Protein AF-A0A7V8JKT1-F1 (afdb_monomer_lite)

Radius of gyration: 16.89 Å; chains: 1; bounding box: 46×40×47 Å

pLDDT: mean 89.57, std 13.01, range [37.19, 98.56]

Sequence (148 aa):
MPAVAPAQQTAARSEAYEVQSGDAWLDRQLANINHYAERYPDAFLDEVARYAGVPRGYVVALMHSHGWQAGDIYFACFWAKASGQSCRDSVRAFSQDPEGGWEAVVKRMPVKPDNLHYRSVRHAVAASFGHWDRPITLDATLRRQLGR

Organism: Stenotrophomonas maltophilia (NCBI:txid40324)

Secondary structure (DSSP, 8-state):
-------SS-HHHHHT-----S-HHHHHHHHHHHHHHHH-HHHHHHHHHHHHT--HHHHHHHHHTS---HHHHHHHHHHHHHHT--HHHHHHHHHH--TTHHHHHHHHSSSPP-HHHHHHHHHHHHHHHHHHT------HHHHHHTT-

Foldseek 3Di:
DDDPQPQLLDPVCLVVDDALQVDPVLRVLLSVQSVVCNVVVPLLLCLLCPVLVNPSVVLCCCVRVVSDGSSQLLCLSLLCSLQVHHSVLSVVLCVVPCPSHNNVSQCPDPRHDDPSSVVSSVVSSVVSVVVVPDDPPQDPVSCVVVPD

Structure (mmCIF, N/CA/C/O backbone):
data_AF-A0A7V8JKT1-F1
#
_entry.id   AF-A0A7V8JKT1-F1
#
loop_
_atom_site.group_PDB
_atom_site.id
_atom_site.type_symbol
_atom_site.label_atom_id
_atom_site.label_alt_id
_atom_site.label_comp_id
_atom_site.label_asym_id
_atom_site.label_entity_id
_atom_site.label_seq_id
_atom_site.pdbx_PDB_ins_code
_atom_site.Cartn_x
_atom_site.Cartn_y
_atom_site.Cartn_z
_atom_site.occupancy
_atom_site.B_iso_or_equiv
_atom_site.auth_seq_id
_atom_site.auth_comp_id
_atom_site.auth_asym_id
_atom_site.auth_atom_id
_atom_site.pdbx_PDB_model_num
ATOM 1 N N . MET A 1 1 ? -3.616 -9.585 -30.332 1.00 37.19 1 MET A N 1
ATOM 2 C CA . MET A 1 1 ? -2.601 -9.370 -29.276 1.00 37.19 1 MET A CA 1
ATOM 3 C C . MET A 1 1 ? -3.289 -8.643 -28.134 1.00 37.19 1 MET A C 1
ATOM 5 O O . MET A 1 1 ? -4.013 -7.704 -28.451 1.00 37.19 1 MET A O 1
ATOM 9 N N . PRO A 1 2 ? -3.175 -9.062 -26.863 1.00 41.34 2 PRO A N 1
ATOM 10 C CA . PRO A 1 2 ? -3.769 -8.290 -25.782 1.00 41.34 2 PRO A CA 1
ATOM 11 C C . PRO A 1 2 ? -2.950 -7.007 -25.610 1.00 41.34 2 PRO A C 1
ATOM 13 O O . PRO A 1 2 ? -1.722 -7.056 -25.548 1.00 41.34 2 PRO A O 1
ATOM 16 N N . ALA A 1 3 ? -3.630 -5.863 -25.619 1.00 40.53 3 ALA A N 1
ATOM 17 C CA . ALA A 1 3 ? -3.014 -4.572 -25.362 1.00 40.53 3 ALA A CA 1
ATOM 18 C C . ALA A 1 3 ? -2.430 -4.582 -23.945 1.00 40.53 3 ALA A C 1
ATOM 20 O O . ALA A 1 3 ? -3.145 -4.852 -22.980 1.00 40.53 3 ALA A O 1
ATOM 21 N N . VAL A 1 4 ? -1.131 -4.313 -23.830 1.00 44.88 4 VAL A N 1
ATOM 22 C CA . VAL A 1 4 ? -0.498 -4.025 -22.543 1.00 44.88 4 VAL A CA 1
ATOM 23 C C . VAL A 1 4 ? -1.174 -2.759 -22.029 1.00 44.88 4 VAL A C 1
ATOM 25 O O . VAL A 1 4 ? -1.046 -1.698 -22.641 1.00 44.88 4 VAL A O 1
ATOM 28 N N . ALA A 1 5 ? -1.979 -2.884 -20.974 1.00 48.47 5 ALA A N 1
ATOM 29 C CA . ALA A 1 5 ? -2.568 -1.723 -20.328 1.00 48.47 5 ALA A CA 1
ATOM 30 C C . ALA A 1 5 ? -1.421 -0.797 -19.886 1.00 48.47 5 ALA A C 1
ATOM 32 O O . ALA A 1 5 ? -0.435 -1.295 -19.335 1.00 48.47 5 ALA A O 1
ATOM 33 N N . PRO A 1 6 ? -1.502 0.520 -20.142 1.00 52.00 6 PRO A N 1
ATOM 34 C CA . PRO A 1 6 ? -0.452 1.440 -19.731 1.00 52.00 6 PRO A CA 1
ATOM 35 C C . PRO A 1 6 ? -0.215 1.324 -18.221 1.00 52.00 6 PRO A C 1
ATOM 37 O O . PRO A 1 6 ? -1.163 1.139 -17.448 1.00 52.00 6 PRO A O 1
ATOM 40 N N . ALA A 1 7 ? 1.050 1.422 -17.801 1.00 55.62 7 ALA A N 1
ATOM 41 C CA . ALA A 1 7 ? 1.400 1.488 -16.389 1.00 55.62 7 ALA A CA 1
ATOM 42 C C . ALA A 1 7 ? 0.668 2.685 -15.764 1.00 55.62 7 ALA A C 1
ATOM 44 O O . ALA A 1 7 ? 0.887 3.832 -16.149 1.00 55.62 7 ALA A O 1
ATOM 45 N N . GLN A 1 8 ? -0.261 2.410 -14.845 1.00 72.50 8 GLN A N 1
ATOM 46 C CA . GLN A 1 8 ? -1.029 3.467 -14.183 1.00 72.50 8 GLN A CA 1
ATOM 47 C C . GLN A 1 8 ? -0.218 4.174 -13.095 1.00 72.50 8 GLN A C 1
ATOM 49 O O . GLN A 1 8 ? -0.563 5.296 -12.724 1.00 72.50 8 GLN A O 1
ATOM 54 N N . GLN A 1 9 ? 0.870 3.558 -12.626 1.00 81.88 9 GLN A N 1
ATOM 55 C CA . GLN A 1 9 ? 1.913 4.230 -11.862 1.00 81.88 9 GLN A CA 1
ATOM 56 C C . GLN A 1 9 ? 2.950 4.785 -12.844 1.00 81.88 9 GLN A C 1
ATOM 58 O O . GLN A 1 9 ? 3.539 4.033 -13.617 1.00 81.88 9 GLN A O 1
ATOM 63 N N . THR A 1 10 ? 3.145 6.100 -12.823 1.00 81.56 10 THR A N 1
ATOM 64 C CA . THR A 1 10 ? 4.094 6.822 -13.682 1.00 81.56 10 THR A CA 1
ATOM 65 C C . THR A 1 10 ? 4.989 7.707 -12.824 1.00 81.56 10 THR A C 1
ATOM 67 O O . THR A 1 10 ? 4.576 8.092 -11.727 1.00 81.56 10 THR A O 1
ATOM 70 N N . ALA A 1 11 ? 6.161 8.096 -13.336 1.00 78.38 11 ALA A N 1
ATOM 71 C CA . ALA A 1 11 ? 7.087 8.993 -12.642 1.00 78.38 11 ALA A CA 1
ATOM 72 C C . ALA A 1 11 ? 6.392 10.249 -12.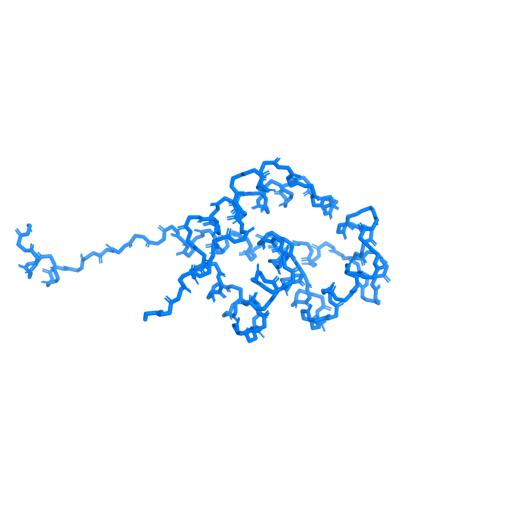097 1.00 78.38 11 ALA A C 1
ATOM 74 O O . ALA A 1 11 ? 6.514 10.549 -10.917 1.00 78.38 11 ALA A O 1
ATOM 75 N N . ALA A 1 12 ? 5.555 10.905 -12.908 1.00 78.56 12 ALA A N 1
ATOM 76 C CA . ALA A 1 12 ? 4.814 12.097 -12.491 1.00 78.56 12 ALA A CA 1
ATOM 77 C C . ALA A 1 12 ? 3.858 11.840 -11.309 1.00 78.56 12 ALA A C 1
ATOM 79 O O . ALA A 1 12 ? 3.709 12.693 -10.438 1.00 78.56 12 ALA A O 1
ATOM 80 N N . ARG A 1 13 ? 3.209 10.665 -11.246 1.00 80.06 13 ARG A N 1
ATOM 81 C CA . ARG A 1 13 ? 2.346 10.307 -10.103 1.00 80.06 13 ARG A CA 1
ATOM 82 C C . ARG A 1 13 ? 3.166 9.989 -8.859 1.00 80.06 13 ARG A C 1
ATOM 84 O O . ARG A 1 13 ? 2.748 10.355 -7.767 1.00 80.06 13 ARG A O 1
ATOM 91 N N . SER A 1 14 ? 4.311 9.334 -9.042 1.00 78.56 14 SER A N 1
ATOM 92 C CA . SER A 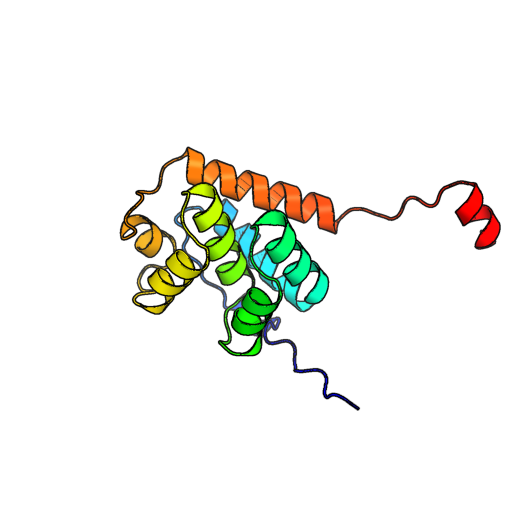1 14 ? 5.260 9.026 -7.971 1.00 78.56 14 SER A CA 1
ATOM 93 C C . SER A 1 14 ? 5.869 10.301 -7.372 1.00 78.56 14 SER A C 1
ATOM 95 O O . SER A 1 14 ? 5.987 10.398 -6.157 1.00 78.56 14 SER A O 1
ATOM 97 N N . GLU A 1 15 ? 6.193 11.293 -8.206 1.00 77.25 15 GLU A N 1
ATOM 98 C CA . GLU A 1 15 ? 6.725 12.600 -7.793 1.00 77.25 15 GLU A CA 1
ATOM 99 C C . GLU A 1 15 ? 5.686 13.462 -7.064 1.00 77.25 15 GLU A C 1
ATOM 101 O O . GLU A 1 15 ? 6.019 14.131 -6.091 1.00 77.25 15 GLU A O 1
ATOM 106 N N . ALA A 1 16 ? 4.424 13.431 -7.503 1.00 78.69 16 ALA A N 1
ATOM 107 C CA . ALA A 1 16 ? 3.325 14.189 -6.896 1.00 78.69 16 ALA A CA 1
ATOM 108 C C . ALA A 1 16 ? 2.689 13.497 -5.672 1.00 78.69 16 ALA A C 1
ATOM 110 O O . ALA A 1 16 ? 1.612 13.890 -5.225 1.00 78.69 16 ALA A O 1
ATOM 111 N N . TYR A 1 17 ? 3.290 12.417 -5.176 1.00 77.25 17 TYR A N 1
ATOM 112 C CA . TYR A 1 17 ? 2.688 11.570 -4.157 1.00 77.25 17 TYR A CA 1
ATOM 113 C C . TYR A 1 17 ? 2.796 12.169 -2.750 1.00 77.25 17 TYR A C 1
ATOM 115 O O . TYR A 1 17 ? 3.892 12.328 -2.212 1.00 77.25 17 TYR A O 1
ATOM 123 N N . GLU A 1 18 ? 1.647 12.394 -2.112 1.00 78.88 18 GLU A N 1
ATOM 124 C CA . GLU A 1 18 ? 1.541 12.740 -0.695 1.00 78.88 18 GLU A CA 1
ATOM 125 C C . GLU A 1 18 ? 0.658 11.718 0.026 1.00 78.88 18 GLU A C 1
ATOM 127 O O . GLU A 1 18 ? -0.531 11.601 -0.257 1.00 78.88 18 GLU A O 1
ATOM 132 N N . VAL A 1 19 ? 1.241 10.968 0.965 1.00 75.00 19 VAL A N 1
ATOM 133 C CA . VAL A 1 19 ? 0.542 9.875 1.669 1.00 75.00 19 VAL A CA 1
ATOM 134 C C . VAL A 1 19 ? 0.113 10.250 3.087 1.00 75.00 19 VAL A C 1
ATOM 136 O O . VAL A 1 19 ? -0.861 9.700 3.601 1.00 75.00 19 VAL A O 1
ATOM 139 N N . GLN A 1 20 ? 0.851 11.186 3.703 1.00 88.81 20 GLN A N 1
ATOM 140 C CA . GLN A 1 20 ? 0.661 11.707 5.061 1.00 88.81 20 GLN A CA 1
ATOM 141 C C . GLN A 1 20 ? 0.248 10.596 6.049 1.00 88.81 20 GLN A C 1
ATOM 143 O O . GLN A 1 20 ? -0.849 10.615 6.605 1.00 88.81 20 GLN A O 1
ATOM 148 N N . SER A 1 21 ? 1.101 9.578 6.244 1.00 90.19 21 SER A N 1
ATOM 149 C CA . SER A 1 21 ? 0.788 8.430 7.119 1.00 90.19 21 SER A CA 1
ATOM 150 C C . SER A 1 21 ? 0.960 8.721 8.616 1.00 90.19 21 SER A C 1
ATOM 152 O O . SER A 1 21 ? 0.631 7.876 9.458 1.00 90.19 21 SER A O 1
ATOM 154 N N . GLY A 1 22 ? 1.474 9.910 8.951 1.00 90.62 22 GLY A N 1
ATOM 155 C CA . GLY A 1 22 ? 1.881 10.300 10.304 1.00 90.62 22 GLY A CA 1
ATOM 156 C C . GLY A 1 22 ? 3.298 9.835 10.656 1.00 90.62 22 GLY A C 1
ATOM 157 O O . GLY A 1 22 ? 3.737 9.980 11.796 1.00 90.62 22 GLY A O 1
ATOM 158 N N . ASP A 1 23 ? 4.026 9.267 9.690 1.00 93.75 23 ASP A N 1
ATOM 159 C CA . ASP A 1 23 ? 5.396 8.793 9.843 1.00 93.75 23 ASP A CA 1
ATOM 160 C C . ASP A 1 23 ? 6.235 9.124 8.602 1.00 93.75 23 ASP A C 1
ATOM 162 O O . ASP A 1 23 ? 6.132 8.478 7.561 1.00 93.75 23 ASP A O 1
ATOM 166 N N . ALA A 1 24 ? 7.152 10.081 8.752 1.00 93.19 24 ALA A N 1
ATOM 167 C CA . ALA A 1 24 ? 8.004 10.556 7.665 1.00 93.19 24 ALA A CA 1
ATOM 168 C C . ALA A 1 24 ? 8.932 9.479 7.068 1.00 93.19 24 ALA A C 1
ATOM 170 O O . ALA A 1 24 ? 9.326 9.577 5.902 1.00 93.19 24 ALA A O 1
ATOM 171 N N . TRP A 1 25 ? 9.322 8.459 7.843 1.00 94.88 25 TRP A N 1
ATOM 172 C CA . TRP A 1 25 ? 10.096 7.344 7.300 1.00 94.88 25 TRP A CA 1
ATOM 173 C C . TRP A 1 25 ? 9.217 6.478 6.401 1.00 94.88 25 TRP A C 1
ATOM 175 O O . TRP A 1 25 ? 9.643 6.142 5.296 1.00 94.88 25 TRP A O 1
ATOM 185 N N . LEU A 1 26 ? 7.993 6.155 6.839 1.00 96.12 26 LEU A N 1
ATOM 186 C CA . LEU A 1 26 ? 7.040 5.403 6.018 1.00 96.12 26 LEU A CA 1
ATOM 187 C C . LEU A 1 26 ? 6.663 6.177 4.759 1.00 96.12 26 LEU A C 1
ATOM 189 O O . LEU A 1 26 ? 6.702 5.596 3.679 1.00 96.12 26 LEU A O 1
ATOM 193 N N . ASP A 1 27 ? 6.399 7.477 4.875 1.00 94.81 27 ASP A N 1
ATOM 194 C CA . ASP A 1 27 ? 6.037 8.323 3.737 1.00 94.81 27 ASP A CA 1
ATOM 195 C C . ASP A 1 27 ? 7.107 8.269 2.638 1.00 94.81 27 ASP A C 1
ATOM 197 O O . ASP A 1 27 ? 6.806 8.027 1.466 1.00 94.81 27 ASP A O 1
ATOM 201 N N . ARG A 1 28 ? 8.385 8.371 3.030 1.00 94.75 28 ARG A N 1
ATOM 202 C CA . ARG A 1 28 ? 9.521 8.238 2.108 1.00 94.75 28 ARG A CA 1
ATOM 203 C C . ARG A 1 28 ? 9.576 6.864 1.445 1.00 94.75 28 ARG A C 1
ATOM 205 O O . ARG A 1 28 ? 9.846 6.770 0.251 1.00 94.75 28 ARG A O 1
ATOM 212 N N . GLN A 1 29 ? 9.357 5.791 2.203 1.00 96.62 29 GLN A N 1
ATOM 213 C CA . GLN A 1 29 ? 9.408 4.447 1.628 1.00 96.62 29 GLN A CA 1
ATOM 214 C C . GLN A 1 29 ? 8.219 4.152 0.713 1.00 96.62 29 GLN A C 1
ATOM 216 O O . GLN A 1 29 ? 8.395 3.464 -0.287 1.00 96.62 29 GLN A O 1
ATOM 221 N N . LEU A 1 30 ? 7.035 4.693 0.993 1.00 96.56 30 LEU A N 1
ATOM 222 C CA . LEU A 1 30 ? 5.869 4.544 0.121 1.00 96.56 30 LEU A CA 1
ATOM 223 C C . LEU A 1 30 ? 6.079 5.270 -1.218 1.00 96.56 30 LEU A C 1
ATOM 225 O O . LEU A 1 30 ? 5.723 4.725 -2.262 1.00 96.56 30 LEU A O 1
ATOM 229 N N . ALA A 1 31 ? 6.760 6.422 -1.216 1.00 94.19 31 ALA A N 1
ATOM 230 C CA . ALA A 1 31 ? 7.222 7.061 -2.451 1.00 94.19 31 ALA A CA 1
ATOM 231 C C . ALA A 1 31 ? 8.238 6.184 -3.216 1.00 94.19 31 ALA A C 1
ATOM 233 O O . ALA A 1 31 ? 8.114 5.992 -4.425 1.00 94.19 31 ALA A O 1
ATOM 234 N N . ASN A 1 32 ? 9.199 5.562 -2.522 1.00 94.94 32 ASN A N 1
ATOM 235 C CA . ASN A 1 32 ? 10.128 4.614 -3.155 1.00 94.94 32 ASN A CA 1
ATOM 236 C C . ASN A 1 32 ? 9.402 3.393 -3.753 1.00 94.94 32 ASN A C 1
ATOM 238 O O . ASN A 1 32 ? 9.781 2.913 -4.820 1.00 94.94 32 ASN A O 1
ATOM 242 N N . ILE A 1 33 ? 8.347 2.902 -3.095 1.00 96.31 33 ILE A N 1
ATOM 243 C CA . ILE A 1 33 ? 7.503 1.808 -3.596 1.00 96.31 33 ILE A CA 1
ATOM 244 C C . ILE A 1 33 ? 6.779 2.219 -4.884 1.00 96.31 33 ILE A C 1
ATOM 246 O O . ILE A 1 33 ? 6.710 1.410 -5.806 1.00 96.31 33 ILE A O 1
ATOM 250 N N . ASN A 1 34 ? 6.308 3.466 -4.998 1.00 95.62 34 ASN A N 1
ATOM 251 C CA . ASN A 1 34 ? 5.730 3.982 -6.243 1.00 95.62 34 ASN A CA 1
ATOM 252 C C . ASN A 1 34 ? 6.729 3.921 -7.408 1.00 95.62 34 ASN A C 1
ATOM 254 O O . ASN A 1 34 ? 6.403 3.382 -8.466 1.00 95.62 34 ASN A O 1
ATOM 258 N N . HIS A 1 35 ? 7.962 4.392 -7.205 1.00 94.12 35 HIS A N 1
ATOM 259 C CA . HIS A 1 35 ? 9.013 4.298 -8.226 1.00 94.12 35 HIS A CA 1
ATOM 260 C C . HIS A 1 35 ? 9.398 2.850 -8.553 1.00 94.12 35 HIS A C 1
ATOM 262 O O . HIS A 1 35 ? 9.659 2.514 -9.709 1.00 94.12 35 HIS A O 1
ATOM 268 N N . TYR A 1 36 ? 9.419 1.964 -7.554 1.00 94.62 36 TYR A N 1
ATOM 269 C CA . TYR A 1 36 ? 9.660 0.544 -7.792 1.00 94.62 36 TYR A CA 1
ATOM 270 C C . TYR A 1 36 ? 8.546 -0.077 -8.644 1.00 94.62 36 TYR A C 1
ATOM 272 O O . TYR A 1 36 ? 8.836 -0.755 -9.628 1.00 94.62 36 TYR A O 1
ATOM 280 N N . ALA A 1 37 ? 7.281 0.181 -8.304 1.00 94.69 37 ALA A N 1
ATOM 281 C CA . ALA A 1 37 ? 6.116 -0.357 -9.002 1.00 94.69 37 ALA A CA 1
ATOM 282 C C . ALA A 1 37 ? 5.969 0.183 -10.433 1.00 94.69 37 ALA A C 1
ATOM 284 O O . ALA A 1 37 ? 5.464 -0.528 -11.296 1.00 94.69 37 ALA A O 1
ATOM 285 N N . GLU A 1 38 ? 6.449 1.398 -10.710 1.00 91.00 38 GLU A N 1
ATOM 286 C CA . GLU A 1 38 ? 6.575 1.915 -12.077 1.00 91.00 38 GLU A CA 1
ATOM 287 C C . GLU A 1 38 ? 7.493 1.026 -12.930 1.00 91.00 38 GLU A C 1
ATOM 289 O O . GLU A 1 38 ? 7.165 0.682 -14.066 1.00 91.00 38 GLU A O 1
ATOM 294 N N . ARG A 1 39 ? 8.640 0.619 -12.375 1.00 90.81 39 ARG A N 1
ATOM 295 C CA . ARG A 1 39 ? 9.642 -0.175 -13.097 1.00 90.81 39 ARG A CA 1
ATOM 296 C C . ARG A 1 39 ? 9.337 -1.674 -13.104 1.00 90.81 39 ARG A C 1
ATOM 298 O O . ARG A 1 39 ? 9.681 -2.361 -14.065 1.00 90.81 39 ARG A O 1
ATOM 305 N N . TYR A 1 40 ? 8.719 -2.181 -12.042 1.00 93.25 40 TYR A N 1
ATOM 306 C CA . TYR A 1 40 ? 8.484 -3.607 -11.808 1.00 93.25 40 TYR A CA 1
ATOM 307 C C . TYR A 1 40 ? 7.051 -3.878 -11.301 1.00 93.25 40 TYR A C 1
ATOM 309 O O . TYR A 1 40 ? 6.869 -4.399 -10.195 1.00 93.25 40 TYR A O 1
ATOM 317 N N . PRO A 1 41 ? 6.009 -3.558 -12.095 1.00 92.12 41 PRO A N 1
ATOM 318 C CA . PRO A 1 41 ? 4.617 -3.619 -11.644 1.00 92.12 41 PRO A CA 1
ATOM 319 C C . PRO A 1 41 ? 4.172 -5.030 -11.245 1.00 92.12 41 PRO A C 1
ATOM 321 O O . PRO A 1 41 ? 3.497 -5.194 -10.232 1.00 92.12 41 PRO A O 1
ATOM 324 N N . ASP A 1 42 ? 4.581 -6.069 -11.978 1.00 93.00 42 ASP A N 1
ATOM 325 C CA . ASP A 1 42 ? 4.193 -7.447 -11.651 1.00 93.00 42 ASP A CA 1
ATOM 326 C C . ASP A 1 42 ? 4.818 -7.947 -10.344 1.00 93.00 42 ASP A C 1
ATOM 328 O O . ASP A 1 42 ? 4.127 -8.584 -9.549 1.00 93.00 42 ASP A O 1
ATOM 332 N N . ALA A 1 43 ? 6.086 -7.608 -10.082 1.00 94.81 43 ALA A N 1
ATOM 333 C CA . ALA A 1 43 ? 6.754 -7.953 -8.827 1.00 94.81 43 ALA A CA 1
ATOM 334 C C . ALA A 1 43 ? 6.109 -7.242 -7.630 1.00 94.81 43 ALA A C 1
ATOM 336 O O . ALA A 1 43 ? 5.927 -7.851 -6.577 1.00 94.81 43 ALA A O 1
ATOM 337 N N . PHE A 1 44 ? 5.703 -5.980 -7.798 1.00 97.06 44 PHE A N 1
ATOM 338 C CA . PHE A 1 44 ? 4.924 -5.260 -6.792 1.00 97.06 44 PHE A CA 1
ATOM 339 C C . PHE A 1 44 ? 3.574 -5.946 -6.510 1.00 97.06 44 PHE A C 1
ATOM 341 O O . PHE A 1 44 ? 3.232 -6.196 -5.352 1.00 97.06 44 PHE A O 1
ATOM 348 N N . LEU A 1 45 ? 2.818 -6.293 -7.559 1.00 96.69 45 LEU A N 1
ATOM 349 C CA . LEU A 1 45 ? 1.522 -6.966 -7.426 1.00 96.69 45 LEU A CA 1
ATOM 350 C C . LEU A 1 45 ? 1.646 -8.319 -6.710 1.00 96.69 45 LEU A C 1
ATOM 352 O O . LEU A 1 45 ? 0.814 -8.645 -5.859 1.00 96.69 45 LEU A O 1
ATOM 356 N N . ASP A 1 46 ? 2.685 -9.091 -7.032 1.00 96.88 46 ASP A N 1
ATOM 357 C CA . ASP A 1 46 ? 2.965 -10.383 -6.403 1.00 96.88 46 ASP A CA 1
ATOM 358 C C . ASP A 1 46 ? 3.383 -10.234 -4.935 1.00 96.88 46 ASP A C 1
ATOM 360 O O . ASP A 1 46 ? 2.953 -11.031 -4.095 1.00 96.88 46 ASP A O 1
ATOM 364 N N . GLU A 1 47 ? 4.169 -9.204 -4.610 1.00 98.12 47 GLU A N 1
ATOM 365 C CA . GLU A 1 47 ? 4.588 -8.891 -3.242 1.00 98.12 47 GLU A CA 1
ATOM 366 C C . GLU A 1 47 ? 3.370 -8.604 -2.353 1.00 98.12 47 GLU A C 1
ATOM 368 O O . GLU A 1 47 ? 3.185 -9.249 -1.316 1.00 98.12 47 GLU A O 1
ATOM 373 N N . VAL A 1 48 ? 2.490 -7.692 -2.785 1.00 98.38 48 VAL A N 1
ATOM 374 C CA . VAL A 1 48 ? 1.273 -7.349 -2.035 1.00 98.38 48 VAL A CA 1
ATOM 375 C C . VAL A 1 48 ? 0.366 -8.571 -1.910 1.00 98.38 48 VAL A C 1
ATOM 377 O O . VAL A 1 48 ? -0.098 -8.883 -0.813 1.00 98.38 48 VAL A O 1
ATOM 380 N N . ALA A 1 49 ? 0.141 -9.305 -3.003 1.00 98.00 49 ALA A N 1
ATOM 381 C CA . ALA A 1 49 ? -0.743 -10.464 -2.983 1.00 98.00 49 ALA A CA 1
ATOM 382 C C . ALA A 1 49 ? -0.260 -11.539 -1.997 1.00 98.00 49 ALA A C 1
ATOM 384 O O . ALA A 1 49 ? -1.030 -12.036 -1.170 1.00 98.00 49 ALA A O 1
ATOM 385 N N . ARG A 1 50 ? 1.035 -11.865 -2.049 1.00 97.69 50 ARG A N 1
ATOM 386 C CA . ARG A 1 50 ? 1.641 -12.909 -1.222 1.00 97.69 50 ARG A CA 1
ATOM 387 C C . ARG A 1 50 ? 1.731 -12.502 0.242 1.00 97.69 50 ARG A C 1
ATOM 389 O O . ARG A 1 50 ? 1.339 -13.276 1.113 1.00 97.69 50 ARG A O 1
ATOM 396 N N . TYR A 1 51 ? 2.266 -11.318 0.524 1.00 98.12 51 TYR A N 1
ATOM 397 C CA . TYR A 1 51 ? 2.649 -10.955 1.887 1.00 98.12 51 TYR A CA 1
ATOM 398 C C . TYR A 1 51 ? 1.579 -10.166 2.632 1.00 98.12 51 TYR A C 1
ATOM 400 O O . TYR A 1 51 ? 1.527 -10.283 3.857 1.00 98.12 51 TYR A O 1
ATOM 408 N N . ALA A 1 52 ? 0.670 -9.462 1.955 1.00 97.25 52 ALA A N 1
ATOM 409 C CA . ALA A 1 52 ? -0.523 -8.921 2.606 1.00 97.25 52 ALA A CA 1
ATOM 410 C C . ALA A 1 52 ? -1.678 -9.941 2.675 1.00 97.25 52 ALA A C 1
ATOM 412 O O . ALA A 1 52 ? -2.635 -9.719 3.412 1.00 97.25 52 ALA A O 1
ATOM 413 N N . GLY A 1 53 ? -1.579 -11.075 1.965 1.00 96.06 53 GLY A N 1
ATOM 414 C CA . GLY A 1 53 ? -2.590 -12.139 1.980 1.00 96.06 53 GLY A CA 1
ATOM 415 C C . GLY A 1 53 ? -3.867 -11.761 1.225 1.00 96.06 53 GLY A C 1
ATOM 416 O O . GLY A 1 53 ? -4.970 -12.087 1.658 1.00 96.06 53 GLY A O 1
ATOM 417 N N . VAL A 1 54 ? -3.723 -11.036 0.115 1.00 96.69 54 VAL A N 1
ATOM 418 C CA . VAL A 1 54 ? -4.833 -10.467 -0.659 1.00 96.69 54 VAL A CA 1
ATOM 419 C C . VAL A 1 54 ? -4.852 -11.093 -2.057 1.00 96.69 54 VAL A C 1
ATOM 421 O O . VAL A 1 54 ? -3.790 -11.298 -2.641 1.00 96.69 54 VAL A O 1
ATOM 424 N N . PRO A 1 55 ? -6.021 -11.397 -2.654 1.00 97.69 55 PRO A N 1
ATOM 425 C CA . PRO A 1 55 ? -6.059 -11.938 -4.009 1.00 97.69 55 PRO A CA 1
ATOM 426 C C . PRO A 1 55 ? -5.383 -10.992 -5.010 1.00 97.69 55 PRO A C 1
ATOM 428 O O . PRO A 1 55 ? -5.778 -9.832 -5.121 1.00 97.69 55 PRO A O 1
ATOM 431 N N . ARG A 1 56 ? -4.418 -11.489 -5.796 1.00 97.12 56 ARG A N 1
ATOM 432 C CA . ARG A 1 56 ? -3.686 -10.677 -6.790 1.00 97.12 56 ARG A CA 1
ATOM 433 C C . ARG A 1 56 ? -4.618 -9.915 -7.731 1.00 97.12 56 ARG A C 1
ATOM 435 O O . ARG A 1 56 ? -4.392 -8.742 -7.998 1.00 97.12 56 ARG A O 1
ATOM 442 N N . GLY A 1 57 ? -5.697 -10.555 -8.187 1.00 97.06 57 GLY A N 1
ATOM 443 C CA . GLY A 1 57 ? -6.695 -9.919 -9.055 1.00 97.06 57 GLY A CA 1
ATOM 444 C C . GLY A 1 57 ? -7.358 -8.686 -8.431 1.00 97.06 57 GLY A C 1
ATOM 445 O O . GLY A 1 57 ? -7.684 -7.744 -9.145 1.00 97.06 57 GLY A O 1
ATOM 446 N N . TYR A 1 58 ? -7.503 -8.646 -7.102 1.00 97.62 58 TYR A N 1
ATOM 447 C CA . TYR A 1 58 ? -8.010 -7.464 -6.407 1.00 97.62 58 TYR A CA 1
ATOM 448 C C . TYR A 1 58 ? -6.994 -6.316 -6.433 1.00 97.62 58 TYR A C 1
ATOM 450 O O . TYR A 1 58 ? -7.361 -5.191 -6.752 1.00 97.62 58 TYR A O 1
ATOM 458 N N . VAL A 1 59 ? -5.713 -6.605 -6.184 1.00 97.50 59 VAL A N 1
ATOM 459 C CA . VAL A 1 59 ? -4.622 -5.613 -6.246 1.00 97.50 59 VAL A CA 1
ATOM 460 C C . VAL A 1 59 ? -4.472 -5.051 -7.668 1.00 97.50 59 VAL A C 1
ATOM 462 O O . VAL A 1 59 ? -4.371 -3.841 -7.851 1.00 97.50 59 VAL A O 1
ATOM 465 N N . VAL A 1 60 ? -4.560 -5.923 -8.680 1.00 96.62 60 VAL A N 1
ATOM 466 C CA . VAL A 1 60 ? -4.594 -5.547 -10.104 1.00 96.62 60 VAL A CA 1
ATOM 467 C C . VAL A 1 60 ? -5.751 -4.591 -10.387 1.00 96.62 60 VAL A C 1
ATOM 469 O O . VAL A 1 60 ? -5.543 -3.560 -11.016 1.00 96.62 60 VAL A O 1
ATOM 472 N N . ALA A 1 61 ? -6.961 -4.896 -9.911 1.00 96.19 61 ALA A N 1
ATOM 473 C CA . ALA A 1 61 ? -8.120 -4.033 -10.125 1.00 96.19 61 ALA A CA 1
ATOM 474 C C . ALA A 1 61 ? -7.955 -2.660 -9.451 1.00 96.19 61 ALA A C 1
ATOM 476 O O . ALA A 1 61 ? -8.284 -1.641 -10.056 1.00 96.19 61 ALA A O 1
ATOM 477 N N . LEU A 1 62 ? -7.401 -2.601 -8.234 1.00 96.56 62 LEU A N 1
ATOM 478 C CA . LEU A 1 62 ? -7.097 -1.323 -7.579 1.00 96.56 62 LEU A CA 1
ATOM 479 C C . LEU A 1 62 ? -6.135 -0.486 -8.425 1.00 96.56 62 LEU A C 1
ATOM 481 O O . LEU A 1 62 ? -6.430 0.673 -8.719 1.00 96.56 62 LEU A O 1
ATOM 485 N N . MET A 1 63 ? -5.029 -1.096 -8.858 1.00 94.69 63 MET A N 1
ATOM 486 C CA . MET A 1 63 ? -3.966 -0.391 -9.567 1.00 94.69 63 MET A CA 1
ATOM 487 C C . MET A 1 63 ? -4.327 -0.018 -11.000 1.00 94.69 63 MET A C 1
ATOM 489 O O . MET A 1 63 ? -3.850 1.010 -11.449 1.00 94.69 63 MET A O 1
ATOM 493 N N . HIS A 1 64 ? -5.109 -0.841 -11.712 1.00 91.81 64 HIS A N 1
ATOM 494 C CA . HIS A 1 64 ? -5.368 -0.687 -13.152 1.00 91.81 64 HIS A CA 1
ATOM 495 C C . HIS A 1 64 ? -6.803 -0.283 -13.513 1.00 91.81 64 HIS A C 1
ATOM 497 O O . HIS A 1 64 ? -7.061 0.145 -14.637 1.00 91.81 64 HIS A O 1
ATOM 503 N N . SER A 1 65 ? -7.772 -0.462 -12.619 1.00 91.81 65 SER A N 1
ATOM 504 C CA . SER A 1 65 ? -9.180 -0.134 -12.896 1.00 91.81 65 SER A CA 1
ATOM 505 C C . SER A 1 65 ? -9.681 1.018 -12.039 1.00 91.81 65 SER A C 1
ATOM 507 O O . SER A 1 65 ? -10.531 1.782 -12.485 1.00 91.81 65 SER A O 1
ATOM 509 N N . HIS A 1 66 ? -9.136 1.171 -10.833 1.00 91.12 66 HIS A N 1
ATOM 510 C CA . HIS A 1 66 ? -9.530 2.222 -9.897 1.00 91.12 66 HIS A CA 1
ATOM 511 C C . HIS A 1 66 ? -8.464 3.307 -9.719 1.00 91.12 66 HIS A C 1
ATOM 513 O O . HIS A 1 66 ? -8.670 4.232 -8.939 1.00 91.12 66 HIS A O 1
ATOM 519 N N . GLY A 1 67 ? -7.344 3.213 -10.444 1.00 90.19 67 GLY A N 1
ATOM 520 C CA . GLY A 1 67 ? -6.317 4.249 -10.493 1.00 90.19 67 GLY A CA 1
ATOM 521 C C . GLY A 1 67 ? -5.602 4.499 -9.168 1.00 90.19 67 GLY A C 1
ATOM 522 O O . GLY A 1 67 ? -5.026 5.572 -9.005 1.00 90.19 67 GLY A O 1
ATOM 523 N N . TRP A 1 68 ? -5.627 3.555 -8.228 1.00 94.75 68 TRP A N 1
ATOM 524 C CA . TRP A 1 68 ? -4.900 3.683 -6.968 1.00 94.75 68 TRP A CA 1
ATOM 525 C C . TRP A 1 68 ? -3.385 3.709 -7.197 1.00 94.75 68 TRP A C 1
ATOM 527 O O . TRP A 1 68 ? -2.879 3.008 -8.076 1.00 94.75 68 TRP A O 1
ATOM 537 N N . GLN A 1 69 ? -2.660 4.491 -6.394 1.00 94.62 69 GLN A N 1
ATOM 538 C CA . GLN A 1 69 ? -1.198 4.469 -6.418 1.00 94.62 69 GLN A CA 1
ATOM 539 C C . GLN A 1 69 ? -0.656 3.237 -5.689 1.00 94.62 69 GLN A C 1
ATOM 541 O O . GLN A 1 69 ? -1.268 2.739 -4.741 1.00 94.62 69 GLN A O 1
ATOM 546 N N . ALA A 1 70 ? 0.511 2.750 -6.106 1.00 96.62 70 ALA A N 1
ATOM 547 C CA . ALA A 1 70 ? 1.120 1.552 -5.530 1.00 96.62 70 ALA A CA 1
ATOM 548 C C . ALA A 1 70 ? 1.389 1.692 -4.019 1.00 96.62 70 ALA A C 1
ATOM 550 O O . ALA A 1 70 ? 1.128 0.764 -3.254 1.00 96.62 70 ALA A O 1
ATOM 551 N N . GLY A 1 71 ? 1.842 2.863 -3.573 1.00 96.94 71 GLY A N 1
ATOM 552 C CA . GLY A 1 71 ? 2.063 3.187 -2.168 1.00 96.94 71 GLY A CA 1
ATOM 553 C C . GLY A 1 71 ? 0.775 3.123 -1.344 1.00 96.94 71 GLY A C 1
ATOM 554 O O . GLY A 1 71 ? 0.770 2.502 -0.283 1.00 96.94 71 GLY A O 1
ATOM 555 N N . ASP A 1 72 ? -0.338 3.656 -1.856 1.00 97.50 72 ASP A N 1
ATOM 556 C CA . ASP A 1 72 ? -1.635 3.598 -1.171 1.00 97.50 72 ASP A CA 1
ATOM 557 C C . ASP A 1 72 ? -2.161 2.165 -1.083 1.00 97.50 72 ASP A C 1
ATOM 559 O O . ASP A 1 72 ? -2.646 1.739 -0.037 1.00 97.50 72 ASP A O 1
ATOM 563 N N . ILE A 1 73 ? -2.025 1.389 -2.163 1.00 98.06 73 ILE A N 1
ATOM 564 C CA . ILE A 1 73 ? -2.393 -0.035 -2.184 1.00 98.06 73 ILE A CA 1
ATOM 565 C C . ILE A 1 73 ? -1.570 -0.807 -1.151 1.00 98.06 73 ILE A C 1
ATOM 567 O O . ILE A 1 73 ? -2.116 -1.604 -0.381 1.00 98.06 73 ILE A O 1
ATOM 571 N N . TYR A 1 74 ? -0.256 -0.570 -1.132 1.00 98.50 74 TYR A N 1
ATOM 572 C CA . TYR A 1 74 ? 0.659 -1.204 -0.197 1.00 98.50 74 TYR A CA 1
ATOM 573 C C . TYR A 1 74 ? 0.265 -0.870 1.242 1.00 98.50 74 TYR A C 1
ATOM 575 O O . TYR A 1 74 ? 0.026 -1.777 2.044 1.00 98.50 74 TYR A O 1
ATOM 583 N N . PHE A 1 75 ? 0.140 0.419 1.568 1.00 98.38 75 PHE A N 1
ATOM 584 C CA . PHE A 1 75 ? -0.205 0.848 2.916 1.00 98.38 75 PHE A CA 1
ATOM 585 C C . PHE A 1 75 ? -1.572 0.305 3.335 1.00 98.38 75 PHE A C 1
ATOM 587 O O . PHE A 1 75 ? -1.660 -0.318 4.389 1.00 98.38 75 PHE A O 1
ATOM 594 N N . ALA A 1 76 ? -2.606 0.426 2.496 1.00 98.25 76 ALA A N 1
ATOM 595 C CA . ALA A 1 76 ? -3.946 -0.077 2.794 1.00 98.25 76 ALA A CA 1
ATOM 596 C C . ALA A 1 76 ? -3.935 -1.560 3.188 1.00 98.25 76 ALA A C 1
ATOM 598 O O . ALA A 1 76 ? -4.495 -1.941 4.223 1.00 98.25 76 ALA A O 1
ATOM 599 N N . CYS A 1 77 ? -3.282 -2.402 2.382 1.00 98.56 77 CYS A N 1
ATOM 600 C CA . CYS A 1 77 ? -3.286 -3.844 2.592 1.00 98.56 77 CYS A CA 1
ATOM 601 C C . CYS A 1 77 ? -2.391 -4.285 3.759 1.00 98.56 77 CYS A C 1
ATOM 603 O O . CYS A 1 77 ? -2.804 -5.136 4.551 1.00 98.56 77 CYS A O 1
ATOM 605 N N . PHE A 1 78 ? -1.193 -3.715 3.913 1.00 98.56 78 PHE A N 1
ATOM 606 C CA . PHE A 1 78 ? -0.305 -4.077 5.022 1.00 98.56 78 PHE A CA 1
ATOM 607 C C . PHE A 1 78 ? -0.756 -3.482 6.358 1.00 98.56 78 PHE A C 1
ATOM 609 O O . PHE A 1 78 ? -0.619 -4.148 7.384 1.00 98.56 78 PHE A O 1
ATOM 616 N N . TRP A 1 79 ? -1.359 -2.290 6.358 1.00 97.94 79 TRP A N 1
ATOM 617 C CA . TRP A 1 79 ? -2.027 -1.736 7.534 1.00 97.94 79 TRP A CA 1
ATOM 618 C C . TRP A 1 79 ? -3.195 -2.616 7.972 1.00 97.94 79 TRP A C 1
ATOM 620 O O . TRP A 1 79 ? -3.313 -2.950 9.152 1.00 97.94 79 TRP A O 1
ATOM 630 N N . ALA A 1 80 ? -4.041 -3.038 7.025 1.00 97.75 80 ALA A N 1
ATOM 631 C CA . ALA A 1 80 ? -5.156 -3.933 7.314 1.00 97.75 80 ALA A CA 1
ATOM 632 C C . ALA A 1 80 ? -4.664 -5.229 7.967 1.00 97.75 80 ALA A C 1
ATOM 634 O O . ALA A 1 80 ? -5.124 -5.591 9.046 1.00 97.75 80 ALA A O 1
ATOM 635 N N . LYS A 1 81 ? -3.648 -5.867 7.372 1.00 97.94 81 LYS A N 1
ATOM 636 C CA . LYS A 1 81 ? -3.025 -7.068 7.933 1.00 97.94 81 LYS A CA 1
ATOM 637 C C . LYS A 1 81 ? -2.476 -6.829 9.342 1.00 97.94 81 LYS A C 1
ATOM 639 O O . LYS A 1 81 ? -2.691 -7.662 10.218 1.00 97.94 81 LYS A O 1
ATOM 644 N N . ALA A 1 82 ? -1.777 -5.716 9.563 1.00 97.56 82 ALA A N 1
ATOM 645 C CA . ALA A 1 82 ? -1.204 -5.382 10.865 1.00 97.56 82 ALA A CA 1
ATOM 646 C C . ALA A 1 82 ? -2.275 -5.137 11.940 1.00 97.56 82 ALA A C 1
ATOM 648 O O . ALA A 1 82 ? -2.066 -5.507 13.089 1.00 97.56 82 ALA A O 1
ATOM 649 N N . SER A 1 83 ? -3.413 -4.549 11.563 1.00 96.69 83 SER A N 1
ATOM 650 C CA . SER A 1 83 ? -4.522 -4.192 12.462 1.00 96.69 83 SER A CA 1
ATOM 651 C C . SER A 1 83 ? -5.640 -5.241 12.541 1.00 96.69 83 SER A C 1
ATOM 653 O O . SER A 1 83 ? -6.667 -4.998 13.170 1.00 96.69 83 SER A O 1
ATOM 655 N N . GLY A 1 84 ? -5.473 -6.406 11.904 1.00 95.81 84 GLY A N 1
ATOM 656 C CA . GLY A 1 84 ? -6.473 -7.482 11.904 1.00 95.81 84 GLY A CA 1
ATOM 657 C C . GLY A 1 84 ? -7.733 -7.192 11.076 1.00 95.81 84 GLY A C 1
ATOM 658 O O . GLY A 1 84 ? -8.767 -7.818 11.294 1.00 95.81 84 GLY A O 1
ATOM 659 N N . GLN A 1 85 ? -7.662 -6.252 10.135 1.00 96.19 85 GLN A N 1
ATOM 660 C CA . GLN A 1 85 ? -8.752 -5.862 9.235 1.00 96.19 85 GLN A CA 1
ATOM 661 C C . GLN A 1 85 ? -8.538 -6.444 7.829 1.00 96.19 85 GLN A C 1
ATOM 663 O O . GLN A 1 85 ? -7.450 -6.917 7.491 1.00 96.19 85 GLN A O 1
ATOM 668 N N . SER A 1 86 ? -9.561 -6.406 6.968 1.00 97.12 86 SER A N 1
ATOM 669 C CA . SER A 1 86 ? -9.378 -6.795 5.565 1.00 97.12 86 SER A CA 1
ATOM 670 C C . SER A 1 86 ? -8.790 -5.638 4.748 1.00 97.12 86 SER A C 1
ATOM 672 O O . SER A 1 86 ? -9.111 -4.476 4.997 1.00 97.12 86 SER A O 1
ATOM 674 N N . CYS A 1 87 ? -7.970 -5.923 3.722 1.00 98.06 87 CYS A N 1
ATOM 675 C CA . CYS A 1 87 ? -7.469 -4.853 2.840 1.00 98.06 87 CYS A CA 1
ATOM 676 C C . CYS A 1 87 ? -8.623 -4.044 2.220 1.00 98.06 87 CYS A C 1
ATOM 678 O O . CYS A 1 87 ? -8.528 -2.828 2.073 1.00 98.06 87 CYS A O 1
ATOM 680 N N . ARG A 1 88 ? -9.755 -4.701 1.936 1.00 97.56 88 ARG A N 1
ATOM 681 C CA . ARG A 1 88 ? -10.958 -4.042 1.420 1.00 97.56 88 ARG A CA 1
ATOM 682 C C . ARG A 1 88 ? -11.530 -3.012 2.396 1.00 97.56 88 ARG A C 1
ATOM 684 O O . ARG A 1 88 ? -12.060 -2.007 1.929 1.00 97.56 88 ARG A O 1
ATOM 691 N N . ASP A 1 89 ? -11.436 -3.241 3.704 1.00 97.56 89 ASP A N 1
ATOM 692 C CA . ASP A 1 89 ? -11.917 -2.288 4.710 1.00 97.56 89 ASP A CA 1
ATOM 693 C C . ASP A 1 89 ? -11.032 -1.039 4.750 1.00 97.56 89 ASP A C 1
ATOM 695 O O . ASP A 1 89 ? -11.562 0.068 4.695 1.00 97.56 89 ASP A O 1
ATOM 699 N N . SER A 1 90 ? -9.703 -1.195 4.731 1.00 97.31 90 SER A N 1
ATOM 700 C CA . SER A 1 90 ? -8.771 -0.059 4.620 1.00 97.31 90 SER A CA 1
ATOM 701 C C . SER A 1 90 ? -8.953 0.724 3.320 1.00 97.31 90 SER A C 1
ATOM 703 O O . SER A 1 90 ? -9.021 1.950 3.344 1.00 97.31 90 SER A O 1
ATOM 705 N N . VAL A 1 91 ? -9.087 0.024 2.187 1.00 97.75 91 VAL A N 1
ATOM 706 C CA . VAL A 1 91 ? -9.356 0.647 0.881 1.00 97.75 91 VAL A CA 1
ATOM 707 C C . VAL A 1 91 ? -10.656 1.444 0.924 1.00 97.75 91 VAL A C 1
ATOM 709 O O . VAL A 1 91 ? -10.697 2.588 0.481 1.00 97.75 91 VAL A O 1
ATOM 712 N N . ARG A 1 92 ? -11.721 0.861 1.489 1.00 97.38 92 ARG A N 1
ATOM 713 C CA . ARG A 1 92 ? -13.019 1.529 1.619 1.00 97.38 92 ARG A CA 1
ATOM 714 C C . ARG A 1 92 ? -12.926 2.765 2.506 1.00 97.38 92 ARG A C 1
ATOM 716 O O . ARG A 1 92 ? -13.473 3.791 2.122 1.00 97.38 92 ARG A O 1
ATOM 723 N N . ALA A 1 93 ? -12.245 2.673 3.647 1.00 96.56 93 ALA A N 1
ATOM 724 C CA . ALA A 1 93 ? -12.090 3.789 4.573 1.00 96.56 93 ALA A CA 1
ATOM 725 C C . ALA A 1 93 ? -11.403 4.985 3.898 1.00 96.56 93 ALA A C 1
ATOM 727 O O . ALA A 1 93 ? -11.907 6.102 3.967 1.00 96.56 93 ALA A O 1
ATOM 728 N N . PHE A 1 94 ? -10.309 4.737 3.174 1.00 96.38 94 PHE A N 1
ATOM 729 C CA . PHE A 1 94 ? -9.601 5.788 2.445 1.00 96.38 94 PHE A CA 1
ATOM 730 C C . PHE A 1 94 ? -10.416 6.335 1.263 1.00 96.38 94 PHE A C 1
ATOM 732 O O . PHE A 1 94 ? -10.467 7.539 1.059 1.00 96.38 94 PHE A O 1
ATOM 739 N N . SER A 1 95 ? -11.111 5.480 0.498 1.00 95.38 95 SER A N 1
ATOM 740 C CA . SER A 1 95 ? -11.977 5.942 -0.602 1.00 95.38 95 SER A CA 1
ATOM 741 C C . SER A 1 95 ? -13.165 6.789 -0.144 1.00 95.38 95 SER A C 1
ATOM 743 O O . SER A 1 95 ? -13.659 7.594 -0.928 1.00 95.38 95 SER A O 1
ATOM 745 N N . GLN A 1 96 ? -13.668 6.572 1.072 1.00 95.50 96 GLN A N 1
ATOM 746 C CA . GLN A 1 96 ? -14.796 7.333 1.613 1.00 95.50 96 GLN A CA 1
ATOM 747 C C . GLN A 1 96 ? -14.383 8.735 2.059 1.00 95.50 96 GLN A C 1
ATOM 749 O O . GLN A 1 96 ? -15.138 9.678 1.844 1.00 95.50 96 GLN A O 1
ATOM 754 N N . ASP A 1 97 ? -13.212 8.856 2.682 1.00 93.06 97 ASP A N 1
ATOM 755 C CA . ASP A 1 97 ? -12.694 10.121 3.194 1.00 93.06 97 ASP A CA 1
ATOM 756 C C . ASP A 1 97 ? -11.152 10.091 3.234 1.00 93.06 97 ASP A C 1
ATOM 758 O O . ASP A 1 97 ? -10.567 9.681 4.248 1.00 93.06 97 ASP A O 1
ATOM 762 N N . PRO A 1 98 ? -10.483 10.508 2.140 1.00 91.38 98 PRO A N 1
ATOM 763 C CA . PRO A 1 98 ? -9.027 10.597 2.078 1.00 91.38 98 PRO A CA 1
ATOM 764 C C . PRO A 1 98 ? -8.480 11.884 2.719 1.00 91.38 98 PRO A C 1
ATOM 766 O O . PRO A 1 98 ? -7.265 12.086 2.726 1.00 91.38 98 PRO A O 1
ATOM 769 N N . GLU A 1 99 ? -9.336 12.780 3.235 1.00 90.69 99 GLU A N 1
ATOM 770 C CA . GLU A 1 99 ? -8.897 14.057 3.799 1.00 90.69 99 GLU A CA 1
ATOM 771 C C . GLU A 1 99 ? -7.990 13.824 5.015 1.00 90.69 99 GLU A C 1
ATOM 773 O O . GLU A 1 99 ? -8.316 13.038 5.914 1.00 90.69 99 GLU A O 1
ATOM 778 N N . GLY A 1 100 ? -6.843 14.512 5.031 1.00 89.62 100 GLY A N 1
ATOM 779 C CA . GLY A 1 100 ? -5.797 14.345 6.045 1.00 89.62 100 GLY A CA 1
ATOM 780 C C . GLY A 1 100 ? -4.932 13.091 5.862 1.00 89.62 100 GLY A C 1
ATOM 781 O O . GLY A 1 100 ? -4.212 12.712 6.787 1.00 89.62 100 GLY A O 1
ATOM 782 N N . GLY A 1 101 ? -5.027 12.432 4.702 1.00 93.62 101 GLY A N 1
ATOM 783 C CA . GLY A 1 101 ? -4.197 11.294 4.328 1.00 93.62 101 GLY A CA 1
ATOM 784 C C . GLY A 1 101 ? -4.385 10.072 5.222 1.00 93.62 101 GLY A C 1
ATOM 785 O O . GLY A 1 101 ? -5.383 9.910 5.936 1.00 93.62 101 GLY A O 1
ATOM 786 N N . TRP A 1 102 ? -3.407 9.171 5.177 1.00 96.06 102 TRP A N 1
ATOM 787 C CA . TRP A 1 102 ? -3.502 7.906 5.894 1.00 96.06 102 TRP A CA 1
ATOM 788 C C . TRP A 1 102 ? -3.524 8.067 7.409 1.00 96.06 102 TRP A C 1
ATOM 790 O O . TRP A 1 102 ? -4.198 7.281 8.071 1.00 96.06 102 TRP A O 1
ATOM 800 N N . GLU A 1 103 ? -2.867 9.083 7.969 1.00 95.81 103 GLU A N 1
ATOM 801 C CA . GLU A 1 103 ? -2.898 9.346 9.409 1.00 95.81 103 GLU A CA 1
ATOM 802 C C . GLU A 1 103 ? -4.330 9.583 9.909 1.00 95.81 103 GLU A C 1
ATOM 804 O O . GLU A 1 103 ? -4.764 8.981 10.898 1.00 95.81 103 GLU A O 1
ATOM 809 N N . ALA A 1 104 ? -5.084 10.439 9.215 1.00 95.88 104 ALA A N 1
ATOM 810 C CA . ALA A 1 104 ? -6.473 10.716 9.556 1.00 95.88 104 ALA A CA 1
ATOM 811 C C . ALA A 1 104 ? -7.354 9.479 9.336 1.00 95.88 104 ALA A C 1
ATOM 813 O O . ALA A 1 104 ? -8.162 9.129 10.203 1.00 95.88 104 ALA A O 1
ATOM 814 N N . VAL A 1 105 ? -7.152 8.768 8.222 1.00 96.19 105 VAL A N 1
ATOM 815 C CA . VAL A 1 105 ? -7.909 7.553 7.895 1.00 96.19 105 VAL A CA 1
ATOM 816 C C . VAL A 1 105 ? -7.755 6.502 8.987 1.00 96.19 105 VAL A C 1
ATOM 818 O O . VAL A 1 105 ? -8.763 6.072 9.549 1.00 96.19 105 VAL A O 1
ATOM 821 N N . VAL A 1 106 ? -6.529 6.132 9.369 1.00 96.19 106 VAL A N 1
ATOM 822 C CA . VAL A 1 106 ? -6.322 5.072 10.369 1.00 96.19 106 VAL A CA 1
ATOM 823 C C . VAL A 1 106 ? -6.857 5.460 11.749 1.00 96.19 106 VAL A C 1
ATOM 825 O O . VAL A 1 106 ? -7.363 4.603 12.470 1.00 96.19 106 VAL A O 1
ATOM 828 N N . LYS A 1 107 ? -6.838 6.750 12.1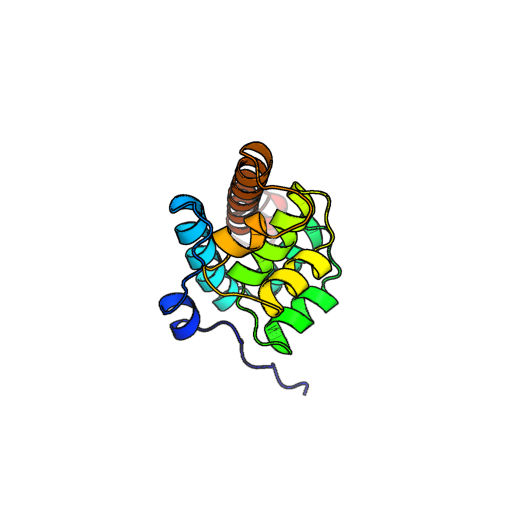11 1.00 95.81 107 LYS A N 1
ATOM 829 C CA . LYS A 1 107 ? -7.447 7.256 13.354 1.00 95.81 107 LYS A CA 1
ATOM 830 C C . LYS A 1 107 ? -8.974 7.138 13.355 1.00 95.81 107 LYS A C 1
ATOM 832 O O . LYS A 1 107 ? -9.561 6.914 14.419 1.00 95.81 107 LYS A O 1
ATOM 837 N N . ARG A 1 108 ? -9.626 7.257 12.193 1.00 93.94 108 ARG A N 1
ATOM 838 C CA . ARG A 1 108 ? -11.085 7.101 12.035 1.00 93.94 108 ARG A CA 1
ATOM 839 C C . ARG A 1 108 ? -11.533 5.637 12.026 1.00 93.94 108 ARG A C 1
ATOM 841 O O . ARG A 1 108 ? -12.675 5.363 12.389 1.00 93.94 108 ARG A O 1
ATOM 848 N N . MET A 1 109 ? -10.648 4.699 11.690 1.00 94.06 109 MET A N 1
ATOM 849 C CA . MET A 1 109 ? -10.980 3.272 11.618 1.00 94.06 109 MET A CA 1
ATOM 850 C C . MET A 1 109 ? -11.431 2.675 12.972 1.00 94.06 109 MET A C 1
ATOM 852 O O . MET A 1 109 ? -11.123 3.234 14.037 1.00 94.06 109 MET A O 1
ATOM 856 N N . PRO A 1 110 ? -12.161 1.536 12.953 1.00 91.12 110 PRO A N 1
ATOM 857 C CA . PRO A 1 110 ? -12.628 0.859 14.166 1.00 91.12 110 PRO A CA 1
ATOM 858 C C . PRO A 1 110 ? -11.486 0.414 15.084 1.00 91.12 110 PRO A C 1
ATOM 860 O O . PRO A 1 110 ? -11.555 0.612 16.296 1.00 91.12 110 PRO A O 1
ATOM 863 N N . VAL A 1 111 ? -10.420 -0.147 14.506 1.00 94.50 111 VAL A N 1
ATOM 864 C CA . VAL A 1 111 ? -9.199 -0.501 15.239 1.00 94.50 111 VAL A CA 1
ATOM 865 C C . VAL A 1 111 ? -8.288 0.716 15.273 1.00 94.50 111 VAL A C 1
ATOM 867 O O . VAL A 1 111 ? -7.841 1.191 14.228 1.00 94.50 111 VAL A O 1
ATOM 870 N N . LYS A 1 112 ? -8.024 1.237 16.474 1.00 92.94 112 LYS A N 1
ATOM 871 C CA . LYS A 1 112 ? -7.192 2.431 16.637 1.00 92.94 112 LYS A CA 1
ATOM 872 C C . LYS A 1 112 ? -5.716 2.125 16.370 1.00 92.94 112 LYS A C 1
ATOM 874 O O . LYS A 1 112 ? -5.242 1.041 16.713 1.00 92.94 112 LYS A O 1
ATOM 879 N N . PRO A 1 113 ? -4.989 3.066 15.743 1.00 93.88 113 PRO A N 1
ATOM 880 C CA . PRO A 1 113 ? -3.576 2.892 15.466 1.00 93.88 113 PRO A CA 1
ATOM 881 C C . PRO A 1 113 ? -2.799 2.793 16.777 1.00 93.88 113 PRO A C 1
ATOM 883 O O . PRO A 1 113 ? -3.066 3.527 17.728 1.00 93.88 113 PRO A O 1
ATOM 886 N N . ASP A 1 114 ? -1.803 1.917 16.802 1.00 94.31 114 ASP A N 1
ATOM 887 C CA . ASP A 1 114 ? -0.841 1.832 17.888 1.00 94.31 114 ASP A CA 1
ATOM 888 C C . ASP A 1 114 ? 0.573 1.661 17.315 1.00 94.31 114 ASP A C 1
ATOM 890 O O . ASP A 1 114 ? 0.779 1.482 16.107 1.00 94.31 114 ASP A O 1
ATOM 894 N N . ASN A 1 115 ? 1.576 1.726 18.189 1.00 93.56 115 ASN A N 1
ATOM 895 C CA . ASN A 1 115 ? 2.970 1.613 17.772 1.00 93.56 115 ASN A CA 1
ATOM 896 C C . ASN A 1 115 ? 3.317 0.234 17.187 1.00 93.56 115 ASN A C 1
ATOM 898 O O . ASN A 1 115 ? 4.254 0.141 16.389 1.00 93.56 115 ASN A O 1
ATOM 902 N N . LEU A 1 116 ? 2.595 -0.829 17.556 1.00 96.56 116 LEU A N 1
ATOM 903 C CA . LEU A 1 116 ? 2.822 -2.177 17.036 1.00 96.56 116 LEU A CA 1
ATOM 904 C C . LEU A 1 116 ? 2.319 -2.303 15.597 1.00 96.56 116 LEU A C 1
ATOM 906 O O . LEU A 1 116 ? 3.012 -2.908 14.775 1.00 96.56 116 LEU A O 1
ATOM 910 N N . HIS A 1 117 ? 1.191 -1.674 15.261 1.00 96.62 117 HIS A N 1
ATOM 911 C CA . HIS A 1 117 ? 0.681 -1.592 13.894 1.00 96.62 117 HIS A CA 1
ATOM 912 C C . HIS A 1 117 ? 1.703 -0.911 12.978 1.00 96.62 117 HIS A C 1
ATOM 914 O O . HIS A 1 117 ? 2.172 -1.516 12.011 1.00 96.62 117 HIS A O 1
ATOM 920 N N . TYR A 1 118 ? 2.151 0.297 13.335 1.00 95.94 118 TYR A N 1
ATOM 921 C CA . TYR A 1 118 ? 3.165 1.014 12.557 1.00 95.94 118 TYR A CA 1
ATOM 922 C C . TYR A 1 118 ? 4.482 0.239 12.464 1.00 95.94 118 TYR A C 1
ATOM 924 O O . TYR A 1 118 ? 5.067 0.128 11.387 1.00 95.94 118 TYR A O 1
ATOM 932 N N . ARG A 1 119 ? 4.957 -0.349 13.569 1.00 97.69 119 ARG A N 1
ATOM 933 C CA . ARG A 1 119 ? 6.166 -1.185 13.562 1.00 97.69 119 ARG A CA 1
ATOM 934 C C . ARG A 1 119 ? 6.024 -2.375 12.610 1.00 97.69 119 ARG A C 1
ATOM 936 O O . ARG A 1 119 ? 6.968 -2.665 11.880 1.00 97.69 119 ARG A O 1
ATOM 943 N N . SER A 1 120 ? 4.863 -3.021 12.576 1.00 98.00 120 SER A N 1
ATOM 944 C CA . SER A 1 120 ? 4.591 -4.142 11.671 1.00 98.00 120 SER A CA 1
ATOM 945 C C . SER A 1 120 ? 4.651 -3.715 10.204 1.00 98.00 120 SER A C 1
ATOM 947 O O . SER A 1 120 ? 5.287 -4.397 9.401 1.00 98.00 120 SER A O 1
ATOM 949 N N . VAL A 1 121 ? 4.083 -2.553 9.860 1.00 98.06 121 VAL A N 1
ATOM 950 C CA . VAL A 1 121 ? 4.174 -2.001 8.497 1.00 98.06 121 VAL A CA 1
ATOM 951 C C . VAL A 1 121 ? 5.625 -1.674 8.131 1.00 98.06 121 VAL A C 1
ATOM 953 O O . VAL A 1 121 ? 6.075 -2.058 7.054 1.00 98.06 121 VAL A O 1
ATOM 956 N N . ARG A 1 122 ? 6.406 -1.059 9.032 1.00 98.31 122 ARG A N 1
ATOM 957 C CA . ARG A 1 122 ? 7.836 -0.789 8.781 1.00 98.31 122 ARG A CA 1
ATOM 958 C C . ARG A 1 122 ? 8.639 -2.067 8.534 1.00 98.31 122 ARG A C 1
ATOM 960 O O . ARG A 1 122 ? 9.458 -2.107 7.618 1.00 98.31 122 ARG A O 1
ATOM 967 N N . HIS A 1 123 ? 8.389 -3.120 9.315 1.00 98.31 123 HIS A N 1
ATOM 968 C CA . HIS A 1 123 ? 9.024 -4.421 9.095 1.00 98.31 123 HIS A CA 1
ATOM 969 C C . HIS A 1 123 ? 8.631 -5.033 7.748 1.00 98.31 123 HIS A C 1
ATOM 971 O O . HIS A 1 123 ? 9.498 -5.575 7.068 1.00 98.31 123 HIS A O 1
ATOM 977 N N . ALA A 1 124 ? 7.362 -4.923 7.347 1.00 98.31 124 ALA A N 1
ATOM 978 C CA . ALA A 1 124 ? 6.920 -5.385 6.036 1.00 98.31 124 ALA A CA 1
ATOM 979 C C . ALA A 1 124 ? 7.648 -4.643 4.907 1.00 98.31 124 ALA A C 1
ATOM 981 O O . ALA A 1 124 ? 8.201 -5.288 4.028 1.00 98.31 124 ALA A O 1
ATOM 982 N N . VAL A 1 125 ? 7.730 -3.308 4.980 1.00 98.12 125 VAL A N 1
ATOM 983 C CA . VAL A 1 125 ? 8.472 -2.485 4.007 1.00 98.12 125 VAL A CA 1
ATOM 984 C C . VAL A 1 125 ? 9.927 -2.941 3.886 1.00 98.12 125 VAL A C 1
ATOM 986 O O . VAL A 1 125 ? 10.407 -3.188 2.782 1.00 98.12 125 VAL A O 1
ATOM 989 N N . ALA A 1 126 ? 10.628 -3.100 5.013 1.00 97.56 126 ALA A N 1
ATOM 990 C CA . ALA A 1 126 ? 12.016 -3.559 5.004 1.00 97.56 126 ALA A CA 1
ATOM 991 C C . ALA A 1 126 ? 12.164 -4.961 4.382 1.00 97.56 126 ALA A C 1
ATOM 993 O O . ALA A 1 126 ? 13.097 -5.198 3.615 1.00 97.56 126 ALA A O 1
ATOM 994 N N . ALA A 1 127 ? 11.238 -5.879 4.679 1.00 97.38 127 ALA A N 1
ATOM 995 C CA . ALA A 1 127 ? 11.232 -7.216 4.094 1.00 97.38 127 ALA A CA 1
ATOM 996 C C . ALA A 1 127 ? 11.002 -7.177 2.575 1.00 97.38 127 ALA A C 1
ATOM 998 O O . ALA A 1 127 ? 11.734 -7.843 1.848 1.00 97.38 127 ALA A O 1
ATOM 999 N N . SER A 1 128 ? 10.059 -6.363 2.092 1.00 97.81 128 SER A N 1
ATOM 1000 C CA . SER A 1 128 ? 9.769 -6.233 0.661 1.00 97.81 128 SER A CA 1
ATOM 1001 C C . SER A 1 128 ? 10.953 -5.690 -0.130 1.00 97.81 128 SER A C 1
ATOM 1003 O O . SER A 1 128 ? 11.335 -6.292 -1.131 1.00 97.81 128 SER A O 1
ATOM 1005 N N . PHE A 1 129 ? 11.627 -4.643 0.356 1.00 95.44 129 PHE A N 1
ATOM 1006 C CA . PHE A 1 129 ? 12.875 -4.190 -0.272 1.00 95.44 129 PHE A CA 1
ATOM 1007 C C . PHE A 1 129 ? 13.959 -5.275 -0.252 1.00 95.44 129 PHE A C 1
ATOM 1009 O O . PHE A 1 129 ? 14.647 -5.470 -1.251 1.00 95.44 129 PHE A O 1
ATOM 1016 N N . GLY A 1 130 ? 14.064 -6.040 0.839 1.00 94.38 130 GLY A N 1
ATOM 1017 C CA . GLY A 1 130 ? 14.958 -7.195 0.910 1.00 94.38 130 GLY A CA 1
ATOM 1018 C C . GLY A 1 130 ? 14.613 -8.304 -0.089 1.00 94.38 130 GLY A C 1
ATOM 1019 O O . GLY A 1 130 ? 15.518 -8.981 -0.568 1.00 94.38 130 GLY A O 1
ATOM 1020 N N . HIS A 1 131 ? 13.336 -8.502 -0.429 1.00 94.12 131 HIS A N 1
ATOM 1021 C CA . HIS A 1 131 ? 1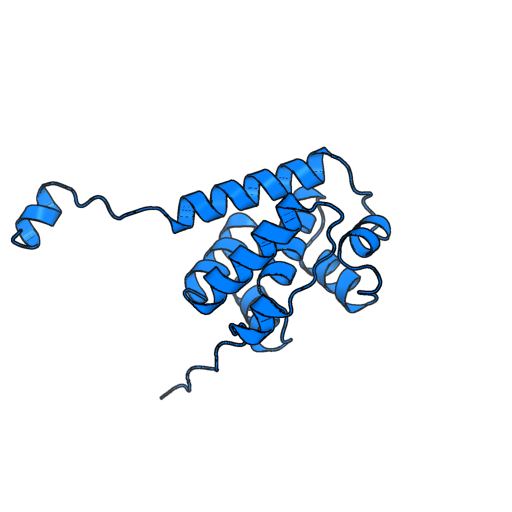2.905 -9.454 -1.457 1.00 94.12 131 HIS A CA 1
ATOM 1022 C C . HIS A 1 131 ? 13.214 -8.967 -2.872 1.00 94.12 131 HIS A C 1
ATOM 1024 O O . HIS A 1 131 ? 13.636 -9.762 -3.713 1.00 94.12 131 HIS A O 1
ATOM 1030 N N . TRP A 1 132 ? 13.020 -7.677 -3.125 1.00 93.19 132 TRP A N 1
ATOM 1031 C CA . TRP A 1 132 ? 13.243 -7.061 -4.429 1.00 93.19 132 TRP A CA 1
ATOM 1032 C C . TRP A 1 132 ? 14.718 -6.942 -4.799 1.00 93.19 132 TRP A C 1
ATOM 1034 O O . TRP A 1 132 ? 15.050 -7.013 -5.979 1.00 93.19 132 TRP A O 1
ATOM 1044 N N . ASP A 1 133 ? 15.597 -6.817 -3.805 1.00 84.00 133 ASP A N 1
ATOM 1045 C CA . ASP A 1 133 ? 17.045 -6.734 -4.006 1.00 84.00 133 ASP A CA 1
ATOM 1046 C C . ASP A 1 133 ? 17.728 -8.112 -4.102 1.00 84.00 133 ASP A C 1
ATOM 1048 O O . ASP A 1 133 ? 18.946 -8.174 -4.209 1.00 84.00 133 ASP A O 1
ATOM 1052 N N . ARG A 1 134 ? 16.992 -9.242 -4.061 1.00 70.50 134 ARG A N 1
ATOM 1053 C CA . ARG A 1 134 ? 17.600 -10.592 -4.076 1.00 70.50 134 ARG A CA 1
ATOM 1054 C C . ARG A 1 134 ? 18.272 -10.872 -5.428 1.00 70.50 134 ARG A C 1
ATOM 1056 O O . ARG A 1 134 ? 17.578 -11.242 -6.379 1.00 70.50 134 ARG A O 1
ATOM 1063 N N . PRO A 1 135 ? 19.612 -10.804 -5.532 1.00 61.97 135 PRO A N 1
ATOM 1064 C CA . PRO A 1 135 ? 20.296 -11.134 -6.768 1.00 61.97 135 PRO A CA 1
ATOM 1065 C C . PRO A 1 135 ? 20.274 -12.656 -6.940 1.00 61.97 135 PRO A C 1
ATOM 1067 O O . PRO A 1 135 ? 20.437 -13.406 -5.973 1.00 61.97 135 PRO A O 1
ATOM 1070 N N . ILE A 1 136 ? 20.098 -13.141 -8.171 1.00 65.25 136 ILE A N 1
ATOM 1071 C CA . ILE A 1 136 ? 20.218 -14.577 -8.446 1.00 65.25 136 ILE A CA 1
ATOM 1072 C C . ILE A 1 136 ? 21.694 -14.962 -8.315 1.00 65.25 136 ILE A C 1
ATOM 1074 O O . ILE A 1 136 ? 22.502 -14.728 -9.216 1.00 65.25 136 ILE A O 1
ATOM 1078 N N . THR A 1 137 ? 22.053 -15.586 -7.196 1.00 62.34 137 THR A N 1
ATOM 1079 C CA . THR A 1 137 ? 23.355 -16.238 -7.057 1.00 62.34 137 THR A CA 1
ATOM 1080 C C . THR A 1 137 ? 23.337 -17.512 -7.891 1.00 62.34 137 THR A C 1
ATOM 1082 O O . THR A 1 137 ? 22.780 -18.524 -7.478 1.00 62.34 137 THR A O 1
ATOM 1085 N N . LEU A 1 138 ? 23.937 -17.463 -9.080 1.00 76.19 138 LEU A N 1
ATOM 1086 C CA . LEU A 1 138 ? 24.094 -18.649 -9.922 1.00 76.19 138 LEU A CA 1
ATOM 1087 C C . LEU A 1 138 ? 24.935 -19.688 -9.167 1.00 76.19 138 LEU A C 1
ATOM 1089 O O . LEU A 1 138 ? 26.056 -19.375 -8.753 1.00 76.19 138 LEU A O 1
ATOM 1093 N N . ASP A 1 139 ? 24.418 -20.902 -8.988 1.00 80.06 139 ASP A N 1
ATOM 1094 C CA . ASP A 1 139 ? 25.210 -22.008 -8.452 1.00 80.06 139 ASP A CA 1
ATOM 1095 C C . ASP A 1 139 ? 26.287 -22.462 -9.462 1.00 80.06 139 ASP A C 1
ATOM 1097 O O . ASP A 1 139 ? 26.294 -22.069 -10.632 1.00 80.06 139 ASP A O 1
ATOM 1101 N N . ALA A 1 140 ? 27.245 -23.277 -9.014 1.00 75.44 140 ALA A N 1
ATOM 1102 C CA . ALA A 1 140 ? 28.371 -23.710 -9.847 1.00 75.44 140 ALA A CA 1
ATOM 1103 C C . ALA A 1 140 ? 27.957 -24.556 -11.069 1.00 75.44 140 ALA A C 1
ATOM 1105 O O . ALA A 1 140 ? 28.719 -24.675 -12.033 1.00 75.44 140 ALA A O 1
ATOM 1106 N N . THR A 1 141 ? 26.774 -25.166 -11.036 1.00 83.50 141 THR A N 1
ATOM 1107 C CA . THR A 1 141 ? 26.219 -25.939 -12.150 1.00 83.50 141 THR A CA 1
ATOM 1108 C C . THR A 1 141 ? 25.620 -24.993 -13.184 1.00 83.50 141 THR A C 1
ATOM 1110 O O . THR A 1 141 ? 25.968 -25.077 -14.361 1.00 83.50 141 THR A O 1
ATOM 1113 N N . LEU A 1 142 ? 24.813 -24.029 -12.740 1.00 83.75 142 LEU A N 1
ATOM 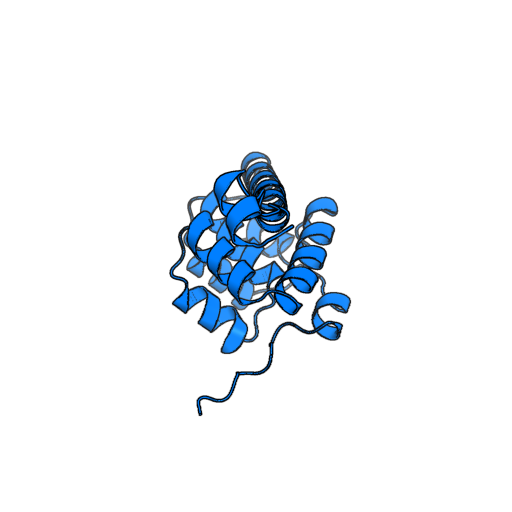1114 C CA . LEU A 1 142 ? 24.192 -23.022 -13.591 1.00 83.75 142 LEU A CA 1
ATOM 1115 C C . LEU A 1 142 ? 25.228 -22.070 -14.215 1.00 83.75 142 LEU A C 1
ATOM 1117 O O . LEU A 1 142 ? 25.108 -21.724 -15.387 1.00 83.75 142 LEU A O 1
ATOM 1121 N N . ARG A 1 143 ? 26.304 -21.713 -13.495 1.00 81.81 143 ARG A N 1
ATOM 1122 C CA . ARG A 1 143 ? 27.437 -20.952 -14.068 1.00 81.81 143 ARG A CA 1
ATOM 1123 C C . ARG A 1 143 ? 28.123 -21.704 -15.209 1.00 81.81 143 ARG A C 1
ATOM 1125 O O . ARG A 1 143 ? 28.346 -21.121 -16.264 1.00 81.81 143 ARG A O 1
ATOM 1132 N N . ARG A 1 144 ? 28.386 -23.006 -15.026 1.00 80.88 144 ARG A N 1
ATOM 1133 C CA . ARG A 1 144 ? 28.981 -23.864 -16.069 1.00 80.88 144 ARG A CA 1
ATOM 1134 C C . ARG A 1 144 ? 28.098 -23.976 -17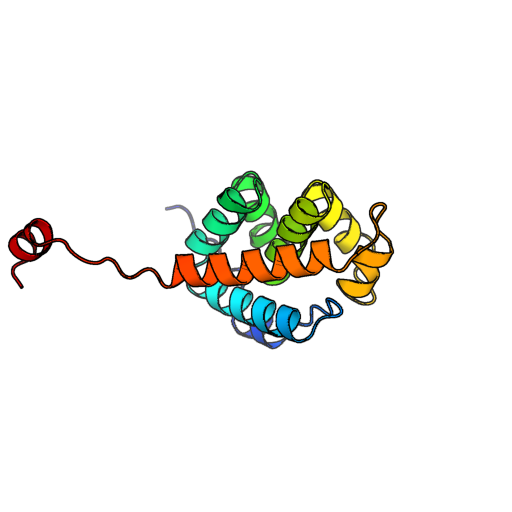.306 1.00 80.88 144 ARG A C 1
ATOM 1136 O O . ARG A 1 144 ? 28.616 -23.955 -18.415 1.00 80.88 144 ARG A O 1
ATOM 1143 N N . GLN A 1 145 ? 26.784 -24.082 -17.124 1.00 84.56 145 GLN A N 1
ATOM 1144 C CA . GLN A 1 145 ? 25.831 -24.163 -18.236 1.00 84.56 145 GLN A CA 1
ATOM 1145 C C . GLN A 1 145 ? 25.723 -22.852 -19.026 1.00 84.56 145 GLN A C 1
ATOM 1147 O O . GLN A 1 145 ? 25.493 -22.888 -20.230 1.00 84.56 145 GLN A O 1
ATOM 1152 N N . LEU A 1 146 ? 25.914 -21.705 -18.368 1.00 83.69 146 LEU A N 1
ATOM 1153 C CA . LEU A 1 146 ? 25.853 -20.379 -18.992 1.00 83.69 146 LEU A CA 1
ATOM 1154 C C . LEU A 1 146 ? 27.191 -19.912 -19.597 1.00 83.69 146 LEU A C 1
ATOM 1156 O O . LEU A 1 146 ? 27.250 -18.814 -20.146 1.00 83.69 146 LEU A O 1
ATOM 1160 N N . GLY A 1 147 ? 28.247 -20.730 -19.523 1.00 65.38 147 GLY A N 1
ATOM 1161 C CA . GLY A 1 147 ? 29.504 -20.507 -20.245 1.00 65.38 147 GLY A CA 1
ATOM 1162 C C . GLY A 1 147 ? 30.293 -19.259 -19.830 1.00 65.38 147 GLY A C 1
ATOM 1163 O O . GLY A 1 147 ? 30.973 -18.682 -20.677 1.00 65.38 147 GLY A O 1
ATOM 1164 N N . ARG A 1 148 ? 30.198 -18.829 -18.564 1.00 55.56 148 ARG A N 1
ATOM 1165 C CA . ARG A 1 148 ? 31.076 -17.795 -17.989 1.00 55.56 148 ARG A CA 1
ATOM 1166 C C . ARG A 1 148 ? 32.104 -18.396 -17.047 1.00 55.56 148 ARG A C 1
ATOM 1168 O O . ARG A 1 148 ? 31.691 -19.189 -16.170 1.00 55.56 148 ARG A O 1
#